Protein AF-A0A7X9BEX4-F1 (afdb_monomer_lite)

Foldseek 3Di:
DVVVVVVVVVVVVVLVVVPCAPCNVVCVCVCVQAVVVPPVSVVVVVVVVVVSVVVVVVVVVQCVVQVDPDPLSSLCVPPNDPRSVVVVVVVVVVVVVRVVVVVVVVVPD

Structure (mmCIF, N/CA/C/O backbone):
data_AF-A0A7X9BEX4-F1
#
_entry.id   AF-A0A7X9BEX4-F1
#
loop_
_atom_site.group_PDB
_atom_site.id
_atom_site.type_symbol
_atom_site.label_atom_id
_atom_site.label_alt_id
_atom_site.label_comp_id
_atom_site.label_asym_id
_atom_site.label_entity_id
_atom_site.label_seq_id
_atom_site.pdbx_PDB_ins_code
_atom_site.Cartn_x
_atom_site.Cartn_y
_atom_site.Cartn_z
_atom_site.occupancy
_atom_site.B_iso_or_equiv
_atom_site.auth_seq_id
_atom_site.auth_comp_id
_atom_site.auth_asym_id
_atom_site.auth_atom_id
_atom_site.pdbx_PDB_model_num
ATOM 1 N N . MET A 1 1 ? -18.838 23.998 -2.050 1.00 62.16 1 MET A N 1
ATOM 2 C CA . MET A 1 1 ? -18.203 23.201 -3.130 1.00 62.16 1 MET A CA 1
ATOM 3 C C . MET A 1 1 ? -16.679 23.108 -2.990 1.00 62.16 1 MET A C 1
ATOM 5 O O . MET A 1 1 ? -16.193 22.001 -2.808 1.00 62.16 1 MET A O 1
ATOM 9 N N . LYS A 1 2 ? -15.918 24.219 -2.948 1.00 75.38 2 LYS A N 1
ATOM 10 C CA . LYS A 1 2 ? -14.436 24.193 -2.811 1.00 75.38 2 LYS A CA 1
ATOM 11 C C . LYS A 1 2 ? -13.902 23.356 -1.627 1.00 75.38 2 LYS A C 1
ATOM 13 O O . LYS A 1 2 ? -12.938 22.617 -1.783 1.00 75.38 2 LYS A O 1
ATOM 18 N N . LYS A 1 3 ? -14.562 23.413 -0.461 1.00 83.38 3 LYS A N 1
ATOM 19 C CA . LYS A 1 3 ? -14.145 22.677 0.752 1.00 83.38 3 LYS A CA 1
ATOM 20 C C . LYS A 1 3 ? -14.260 21.150 0.612 1.00 83.38 3 LYS A C 1
ATOM 22 O O . LYS A 1 3 ? -13.416 20.435 1.136 1.00 83.38 3 LYS A O 1
ATOM 27 N N . GLN A 1 4 ? -15.267 20.653 -0.112 1.00 86.56 4 GLN A N 1
ATOM 28 C CA . GLN A 1 4 ? -15.417 19.214 -0.365 1.00 86.56 4 GLN A CA 1
ATOM 29 C C . GLN A 1 4 ? -14.410 18.706 -1.397 1.00 86.56 4 GLN A C 1
ATOM 31 O O . GLN A 1 4 ? -13.822 17.653 -1.183 1.00 86.56 4 GLN A O 1
ATOM 36 N N . ALA A 1 5 ? -14.137 19.482 -2.450 1.00 90.06 5 ALA A N 1
ATOM 37 C CA . ALA A 1 5 ? -13.087 19.145 -3.412 1.00 90.06 5 ALA A CA 1
ATOM 38 C C . ALA A 1 5 ? -11.708 19.021 -2.733 1.00 90.06 5 ALA A C 1
ATOM 40 O O . ALA A 1 5 ? -10.953 18.098 -3.021 1.00 90.06 5 ALA A O 1
ATOM 41 N N . TRP A 1 6 ? -11.414 19.895 -1.764 1.00 92.75 6 TRP A N 1
ATOM 42 C CA . TRP A 1 6 ? -10.183 19.824 -0.974 1.00 92.75 6 TRP A CA 1
ATOM 43 C C . TRP A 1 6 ? -10.091 18.563 -0.104 1.00 92.75 6 TRP A C 1
ATOM 45 O O . TRP A 1 6 ? -9.036 17.940 -0.020 1.00 92.75 6 TRP A O 1
ATOM 55 N N . LEU A 1 7 ? -11.195 18.169 0.539 1.00 92.56 7 LEU A N 1
ATOM 56 C CA . LEU A 1 7 ? -11.243 16.937 1.332 1.00 92.56 7 LEU A CA 1
ATOM 57 C C . LEU A 1 7 ? -11.062 15.699 0.453 1.00 92.56 7 LEU A C 1
ATOM 59 O O . LEU A 1 7 ? -10.313 14.800 0.821 1.00 92.56 7 LEU A O 1
ATOM 63 N N . PHE A 1 8 ? -11.695 15.679 -0.719 1.00 91.81 8 PHE A N 1
ATOM 64 C CA . PHE A 1 8 ? -11.534 14.596 -1.680 1.00 91.81 8 PHE A CA 1
ATOM 65 C C . PHE A 1 8 ? -10.077 14.463 -2.138 1.00 91.81 8 PHE A C 1
ATOM 67 O O . PHE A 1 8 ? -9.498 13.386 -2.027 1.00 91.81 8 PHE A O 1
ATOM 74 N N . ALA A 1 9 ? -9.451 15.570 -2.549 1.00 93.88 9 ALA A N 1
ATOM 75 C CA . ALA A 1 9 ? -8.046 15.580 -2.946 1.00 93.88 9 ALA A CA 1
ATOM 76 C C . ALA A 1 9 ? -7.126 15.067 -1.827 1.00 93.88 9 ALA A C 1
ATOM 78 O O . ALA A 1 9 ? -6.243 14.256 -2.084 1.00 93.88 9 ALA A O 1
ATOM 79 N N . LYS A 1 10 ? -7.373 15.464 -0.570 1.00 93.44 10 LYS A N 1
ATOM 80 C CA . LYS A 1 10 ? -6.614 14.963 0.585 1.00 93.44 10 LYS A CA 1
ATOM 81 C C . LYS A 1 10 ? -6.679 13.444 0.723 1.00 93.44 10 LYS A C 1
ATOM 83 O O . LYS A 1 10 ? -5.644 12.820 0.927 1.00 93.44 10 LYS A O 1
ATOM 88 N N . VAL A 1 11 ? -7.872 12.859 0.620 1.00 92.50 11 VAL A N 1
ATOM 89 C CA . VAL A 1 11 ? -8.050 11.404 0.748 1.00 92.50 11 VAL A CA 1
ATOM 90 C C . VAL A 1 11 ? -7.379 10.672 -0.412 1.00 92.50 11 VAL A C 1
ATOM 92 O O . VAL A 1 11 ? -6.676 9.693 -0.180 1.00 92.50 11 VAL A O 1
ATOM 95 N N . VAL A 1 12 ? -7.533 11.174 -1.641 1.00 92.94 12 VAL A N 1
ATOM 96 C CA . VAL A 1 12 ? -6.911 10.583 -2.835 1.00 92.94 12 VAL A CA 1
ATOM 97 C C . VAL A 1 12 ? -5.387 10.611 -2.731 1.00 92.94 12 VAL A C 1
ATOM 99 O O . VAL A 1 12 ? -4.753 9.569 -2.867 1.00 92.94 12 VAL A O 1
ATOM 102 N N . THR A 1 13 ? -4.790 11.764 -2.420 1.00 92.69 13 THR A N 1
ATOM 103 C CA .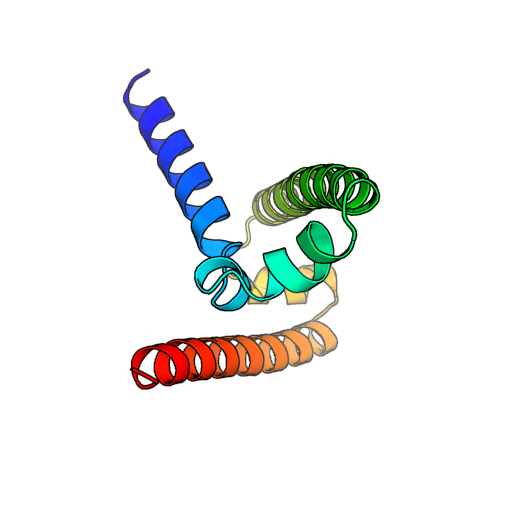 THR A 1 13 ? -3.331 11.879 -2.277 1.00 92.69 13 THR A CA 1
ATOM 104 C C . THR A 1 13 ? -2.807 11.036 -1.117 1.00 92.69 13 THR A C 1
ATOM 106 O O . THR A 1 13 ? -1.760 10.409 -1.251 1.00 92.69 13 THR A O 1
ATOM 109 N N . MET A 1 14 ? -3.536 10.964 0.003 1.00 92.38 14 MET A N 1
ATOM 110 C CA . MET A 1 14 ? -3.163 10.112 1.134 1.00 92.38 14 MET A CA 1
ATOM 111 C C . MET A 1 14 ? -3.193 8.628 0.759 1.00 92.38 14 MET A C 1
ATOM 113 O O . MET A 1 14 ? -2.268 7.902 1.109 1.00 92.38 14 MET A O 1
ATOM 117 N N . TYR A 1 15 ? -4.216 8.175 0.031 1.00 92.75 15 TYR A N 1
ATOM 118 C CA . TYR A 1 15 ? -4.305 6.791 -0.432 1.00 92.75 15 TYR A CA 1
ATOM 119 C C . TYR A 1 15 ? -3.172 6.448 -1.400 1.00 92.75 15 TYR A C 1
ATOM 121 O O . TYR A 1 15 ? -2.450 5.484 -1.167 1.00 92.75 15 TYR A O 1
ATOM 129 N N . ILE A 1 16 ? -2.960 7.281 -2.424 1.00 90.88 16 ILE A N 1
ATOM 130 C CA . ILE A 1 16 ? -1.876 7.098 -3.397 1.00 90.88 16 ILE A CA 1
ATOM 131 C C . ILE A 1 16 ? -0.520 7.048 -2.678 1.00 90.88 16 ILE A C 1
ATOM 133 O O . ILE A 1 16 ? 0.243 6.109 -2.879 1.00 90.88 16 ILE A O 1
ATOM 137 N N . GLY A 1 17 ? -0.247 8.000 -1.781 1.00 88.88 17 GLY A N 1
ATOM 138 C CA . GLY A 1 17 ? 1.002 8.039 -1.017 1.00 88.88 17 GLY A CA 1
ATOM 139 C C . GLY A 1 17 ? 1.174 6.886 -0.024 1.00 88.88 17 GLY A C 1
ATOM 140 O O . GLY A 1 17 ? 2.302 6.518 0.273 1.00 88.88 17 GLY A O 1
ATOM 141 N N . SER A 1 18 ? 0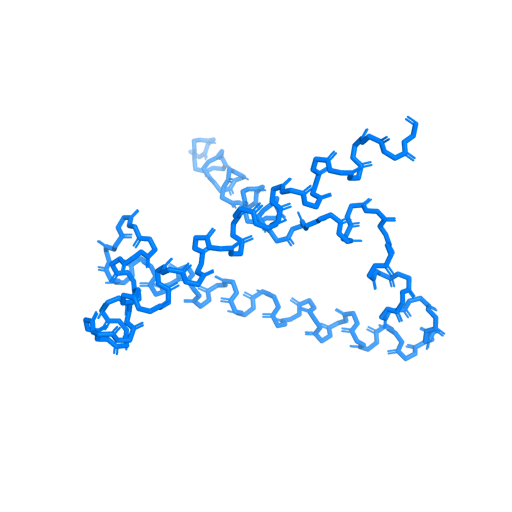.084 6.295 0.472 1.00 88.00 18 SER A N 1
ATOM 142 C CA . SER A 1 18 ? 0.156 5.133 1.371 1.00 88.00 18 SER A CA 1
ATOM 143 C C . SER A 1 18 ? 0.410 3.825 0.621 1.00 88.00 18 SER A C 1
ATOM 145 O O . SER A 1 18 ? 0.979 2.900 1.192 1.00 88.00 18 SER A O 1
ATOM 147 N N . VAL A 1 19 ? -0.035 3.727 -0.636 1.00 88.00 19 VAL A N 1
ATOM 148 C CA . VAL A 1 19 ? 0.175 2.541 -1.482 1.00 88.00 19 VAL A CA 1
ATOM 149 C C . VAL A 1 19 ? 1.568 2.551 -2.118 1.00 88.00 19 VAL A C 1
ATOM 151 O O . VAL A 1 19 ? 2.182 1.497 -2.263 1.00 88.00 19 VAL A O 1
ATOM 154 N N . ILE A 1 20 ? 2.088 3.726 -2.484 1.00 85.81 20 ILE A N 1
ATOM 155 C CA . ILE A 1 20 ? 3.416 3.866 -3.093 1.00 85.81 20 ILE A CA 1
ATOM 156 C C . ILE A 1 20 ? 4.504 3.660 -2.025 1.00 85.81 20 ILE A C 1
ATOM 158 O O . ILE A 1 20 ? 4.776 4.541 -1.213 1.00 85.81 20 ILE A O 1
ATOM 162 N N . GLY A 1 21 ? 5.141 2.486 -2.043 1.00 80.50 21 GLY A N 1
ATOM 163 C CA . GLY A 1 21 ? 6.301 2.156 -1.208 1.00 80.50 21 GLY A CA 1
ATOM 164 C C . GLY A 1 21 ? 7.654 2.451 -1.873 1.00 80.50 21 GLY A C 1
ATOM 165 O O . GLY A 1 21 ? 7.728 2.972 -2.987 1.00 80.50 21 GLY A O 1
ATOM 166 N N . ALA A 1 22 ? 8.749 2.057 -1.212 1.00 79.25 22 ALA A N 1
ATOM 167 C CA . ALA A 1 22 ? 10.116 2.216 -1.731 1.00 79.25 22 ALA A CA 1
ATOM 168 C C . ALA A 1 22 ? 10.350 1.482 -3.068 1.00 79.25 22 ALA A C 1
ATOM 170 O O . ALA A 1 22 ? 11.101 1.960 -3.918 1.00 79.25 22 ALA A O 1
ATOM 171 N N . GLY A 1 23 ? 9.691 0.339 -3.278 1.00 80.38 23 GLY A N 1
ATOM 172 C CA . GLY A 1 23 ? 9.784 -0.432 -4.519 1.00 80.38 23 GLY A CA 1
ATOM 173 C C . GLY A 1 23 ? 9.129 0.262 -5.719 1.00 80.38 23 GLY A C 1
ATOM 174 O O . GLY A 1 23 ? 9.727 0.317 -6.794 1.00 80.38 23 GLY A O 1
ATOM 175 N N . PHE A 1 24 ? 7.965 0.891 -5.518 1.00 83.44 24 PHE A N 1
ATOM 176 C CA . PHE A 1 24 ? 7.332 1.759 -6.520 1.00 83.44 24 PHE A CA 1
ATOM 177 C C . PHE A 1 24 ? 8.148 3.032 -6.766 1.00 83.44 24 PHE A C 1
ATOM 179 O O . PHE A 1 24 ? 8.332 3.420 -7.916 1.00 83.44 24 PHE A O 1
ATOM 186 N N . ALA A 1 25 ? 8.670 3.662 -5.707 1.00 82.88 25 ALA A N 1
ATOM 187 C CA . ALA A 1 25 ? 9.461 4.889 -5.816 1.00 82.88 25 ALA A CA 1
ATOM 188 C C . ALA A 1 25 ? 10.808 4.676 -6.534 1.00 82.88 25 ALA A C 1
ATOM 190 O O . ALA A 1 25 ? 11.218 5.520 -7.325 1.00 82.88 25 ALA A O 1
ATOM 191 N N . SER A 1 26 ? 11.477 3.544 -6.293 1.00 83.44 26 SER A N 1
ATOM 192 C CA . SER A 1 26 ? 12.713 3.155 -6.996 1.00 83.44 26 SER A CA 1
ATOM 193 C C . SER A 1 26 ? 12.467 2.576 -8.394 1.00 83.44 26 SER A C 1
ATOM 195 O O . SER A 1 26 ? 13.411 2.406 -9.163 1.00 83.44 26 SER A O 1
ATOM 197 N N . GLY A 1 27 ? 11.216 2.237 -8.723 1.00 86.44 27 GLY A N 1
ATOM 198 C CA . GLY A 1 27 ? 10.823 1.624 -9.992 1.00 86.44 27 GLY A CA 1
ATOM 199 C C . GLY A 1 27 ? 11.181 0.140 -10.133 1.00 86.44 27 GLY A C 1
ATOM 200 O O . GLY A 1 27 ? 10.818 -0.466 -11.139 1.00 86.44 27 GLY A O 1
ATOM 201 N N . GLN A 1 28 ? 11.842 -0.471 -9.144 1.00 89.06 28 GLN A N 1
ATOM 202 C CA . GLN A 1 28 ? 12.304 -1.864 -9.218 1.00 89.06 28 GLN A CA 1
ATOM 203 C C . GLN A 1 28 ? 11.145 -2.857 -9.354 1.00 89.06 28 GLN A C 1
ATOM 205 O O . GLN A 1 28 ? 11.164 -3.725 -10.225 1.00 89.06 28 GLN A O 1
ATOM 210 N N . GLU A 1 29 ? 10.089 -2.682 -8.557 1.00 88.31 29 GLU A N 1
ATOM 211 C CA . GLU A 1 29 ? 8.898 -3.538 -8.629 1.00 88.31 29 GLU A CA 1
ATOM 212 C C . GLU A 1 29 ? 8.185 -3.380 -9.977 1.00 88.31 29 GLU A C 1
ATOM 214 O O . GLU A 1 29 ? 7.764 -4.361 -10.588 1.00 88.31 29 GLU A O 1
ATOM 219 N N . ILE A 1 30 ? 8.106 -2.149 -10.492 1.00 90.44 30 ILE A N 1
ATOM 220 C CA . ILE A 1 30 ? 7.448 -1.877 -11.773 1.00 90.44 30 ILE A CA 1
ATOM 221 C C . ILE A 1 30 ? 8.207 -2.554 -12.918 1.00 90.44 30 ILE A C 1
ATOM 223 O O . ILE A 1 30 ? 7.600 -3.196 -13.782 1.00 90.44 30 ILE A O 1
ATOM 227 N N . MET A 1 31 ? 9.538 -2.443 -12.905 1.00 92.44 31 MET A N 1
ATOM 228 C CA . MET A 1 31 ? 10.397 -3.079 -13.896 1.00 92.44 31 MET A CA 1
ATOM 229 C C . MET A 1 31 ? 10.222 -4.595 -13.883 1.00 92.44 31 MET A C 1
ATOM 231 O O . MET A 1 31 ? 9.978 -5.195 -14.931 1.00 92.44 31 MET A O 1
ATOM 235 N N . GLN A 1 32 ? 10.290 -5.206 -12.701 1.00 91.12 32 GLN A N 1
ATOM 236 C CA . GLN A 1 32 ? 10.310 -6.656 -12.566 1.00 91.12 32 GLN A CA 1
ATOM 237 C C . GLN A 1 32 ? 8.949 -7.311 -12.817 1.00 91.12 32 GLN A C 1
ATOM 239 O O . GLN A 1 32 ? 8.887 -8.371 -13.439 1.00 91.12 32 GLN A O 1
ATOM 244 N N . PHE A 1 33 ? 7.854 -6.683 -12.384 1.00 88.69 33 PHE A N 1
ATOM 245 C CA . PHE A 1 33 ? 6.519 -7.265 -12.526 1.00 88.69 33 PHE A CA 1
ATOM 246 C C . PHE A 1 33 ? 5.835 -6.911 -13.846 1.00 88.69 33 PHE A C 1
ATOM 248 O O . PHE A 1 33 ? 5.108 -7.747 -14.377 1.00 88.69 33 PHE A O 1
ATOM 255 N N . PHE A 1 34 ? 6.085 -5.728 -14.419 1.00 92.50 34 PHE A N 1
ATOM 256 C CA . PHE A 1 34 ? 5.369 -5.283 -15.621 1.00 92.50 34 PHE A CA 1
ATOM 257 C C . PHE A 1 34 ? 6.284 -5.139 -16.836 1.00 92.50 34 PHE A C 1
ATOM 259 O O . PHE A 1 34 ? 6.016 -5.750 -17.867 1.00 92.50 34 PHE A O 1
ATOM 266 N N . VAL A 1 35 ? 7.369 -4.368 -16.734 1.00 93.19 35 VAL A N 1
ATOM 267 C CA . VAL A 1 35 ? 8.156 -3.976 -17.921 1.00 93.19 35 VAL A CA 1
ATOM 268 C C . VAL A 1 35 ? 8.892 -5.161 -18.548 1.00 93.19 35 VAL A C 1
ATOM 270 O O . VAL A 1 35 ? 8.855 -5.319 -19.767 1.00 93.19 35 VAL A O 1
ATOM 273 N N . LEU A 1 36 ? 9.500 -6.036 -17.739 1.00 94.31 36 LEU A N 1
ATOM 274 C CA . LEU A 1 36 ? 10.213 -7.221 -18.241 1.00 94.31 36 LEU A CA 1
ATOM 275 C C . LEU A 1 36 ? 9.302 -8.226 -18.968 1.00 94.31 36 LEU A C 1
ATOM 277 O O . LEU A 1 36 ? 9.788 -9.004 -19.784 1.00 94.31 36 LEU A O 1
ATOM 281 N N . HIS A 1 37 ? 7.991 -8.190 -18.718 1.00 92.31 37 HIS A N 1
ATOM 282 C CA . HIS A 1 37 ? 7.009 -9.085 -19.339 1.00 92.31 37 HIS A CA 1
ATOM 283 C C . HIS A 1 37 ? 6.396 -8.517 -20.634 1.00 92.31 37 HIS A C 1
ATOM 285 O O . HIS A 1 37 ? 5.492 -9.123 -21.212 1.00 92.31 37 HIS A O 1
ATOM 291 N N . GLY A 1 38 ? 6.858 -7.354 -21.109 1.00 91.19 38 GLY A N 1
ATOM 292 C CA . GLY A 1 38 ? 6.411 -6.758 -22.369 1.00 91.19 38 GLY A CA 1
ATOM 293 C C . GLY A 1 38 ? 4.894 -6.530 -22.423 1.00 91.19 38 GLY A C 1
ATOM 294 O O . GLY A 1 38 ? 4.309 -5.928 -21.523 1.00 91.19 38 GLY A O 1
ATOM 295 N N . LEU A 1 39 ? 4.239 -7.012 -23.485 1.00 91.94 39 LEU A N 1
ATOM 296 C CA . LEU A 1 39 ? 2.795 -6.819 -23.692 1.00 91.94 39 LEU A CA 1
ATOM 297 C C . LEU A 1 39 ? 1.926 -7.536 -22.648 1.00 91.94 39 LEU A C 1
ATOM 299 O O . LEU A 1 39 ? 0.856 -7.034 -22.301 1.00 91.94 39 LEU A O 1
ATOM 303 N N . ASP A 1 40 ? 2.375 -8.670 -22.106 1.00 92.00 40 ASP A N 1
ATOM 304 C CA . ASP A 1 40 ? 1.636 -9.364 -21.047 1.00 92.00 40 ASP A CA 1
ATOM 305 C C . ASP A 1 40 ? 1.691 -8.603 -19.714 1.00 92.00 40 ASP A C 1
ATOM 307 O O . ASP A 1 40 ? 0.746 -8.666 -18.923 1.00 92.00 40 ASP A O 1
ATOM 311 N N . GLY A 1 41 ? 2.716 -7.766 -19.521 1.00 92.19 41 GLY A N 1
ATOM 312 C CA . GLY A 1 41 ? 2.795 -6.820 -18.409 1.00 92.19 41 GLY A CA 1
ATOM 313 C C . GLY A 1 41 ? 1.623 -5.835 -18.367 1.00 92.19 41 GLY A C 1
ATOM 314 O O . GLY A 1 41 ? 1.163 -5.474 -17.285 1.00 92.19 41 GLY A O 1
ATOM 315 N N . ILE A 1 42 ? 1.059 -5.457 -19.521 1.00 93.69 42 ILE A N 1
ATOM 316 C CA . ILE A 1 42 ? -0.095 -4.542 -19.598 1.00 93.69 42 ILE A CA 1
ATOM 317 C C . ILE A 1 42 ? -1.351 -5.187 -18.996 1.00 93.69 42 ILE A C 1
ATOM 319 O O . ILE A 1 42 ? -2.118 -4.525 -18.294 1.00 93.69 42 ILE A O 1
ATOM 323 N N . LYS A 1 43 ? -1.553 -6.493 -19.215 1.00 94.69 43 LYS A N 1
ATOM 324 C CA . LYS A 1 43 ? -2.669 -7.236 -18.605 1.00 94.69 43 LYS A CA 1
ATOM 325 C C . LYS A 1 43 ? -2.522 -7.266 -17.084 1.00 94.69 43 LYS A C 1
ATOM 327 O O . LYS A 1 43 ? -3.494 -7.025 -16.371 1.00 94.69 43 LYS A O 1
ATOM 332 N N . GLY A 1 44 ? -1.299 -7.497 -16.599 1.00 93.19 44 GLY A N 1
ATOM 333 C CA . GLY A 1 44 ? -0.969 -7.432 -15.175 1.00 93.19 44 GLY A CA 1
ATOM 334 C C . GLY A 1 44 ? -1.223 -6.046 -14.580 1.00 93.19 44 GLY A C 1
ATOM 335 O O . GLY A 1 44 ? -1.819 -5.941 -13.511 1.00 93.19 44 GLY A O 1
ATOM 336 N N . LEU A 1 45 ? -0.842 -4.981 -15.290 1.00 93.50 45 LEU A N 1
ATOM 337 C CA . LEU A 1 45 ? -1.063 -3.598 -14.863 1.00 93.50 45 LEU A CA 1
ATOM 338 C C . LEU A 1 45 ? -2.557 -3.281 -14.717 1.00 93.50 45 LEU A C 1
ATOM 340 O O . LEU A 1 45 ? -2.967 -2.718 -13.700 1.00 93.50 45 LEU A O 1
ATOM 344 N N . LEU A 1 46 ? -3.379 -3.664 -15.700 1.00 95.38 46 LEU A N 1
ATOM 345 C CA . LEU A 1 46 ? -4.832 -3.482 -15.635 1.00 95.38 46 LEU A CA 1
ATOM 346 C C . LEU A 1 46 ? -5.441 -4.261 -14.467 1.00 95.38 46 LEU A C 1
ATOM 348 O O . LEU A 1 46 ? -6.219 -3.698 -13.697 1.00 95.38 46 LEU A O 1
ATOM 352 N N . LEU A 1 47 ? -5.048 -5.526 -14.295 1.00 95.38 47 LEU A N 1
ATOM 353 C CA . LEU A 1 47 ? -5.518 -6.364 -13.194 1.00 95.38 47 LEU A CA 1
ATOM 354 C C . LEU A 1 47 ? 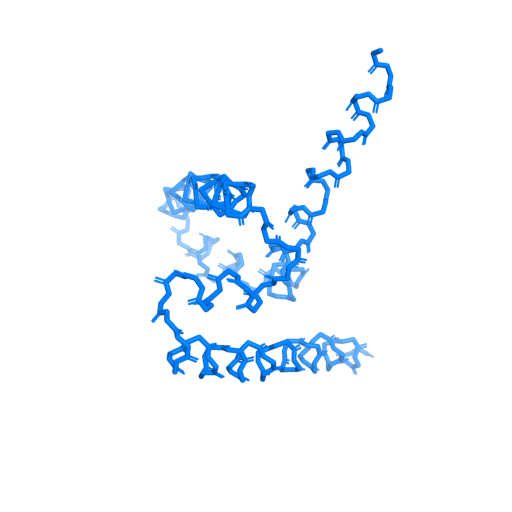-5.170 -5.752 -11.831 1.00 95.38 47 LEU A C 1
ATOM 356 O O . LEU A 1 47 ? -6.048 -5.612 -10.981 1.00 95.38 47 LEU A O 1
ATOM 360 N N . MET A 1 48 ? -3.916 -5.342 -11.632 1.00 93.88 48 MET A N 1
ATOM 361 C CA . MET A 1 48 ? -3.476 -4.726 -10.378 1.00 93.88 48 MET A CA 1
ATOM 362 C C . MET A 1 48 ? -4.169 -3.392 -10.120 1.00 93.88 48 MET A C 1
ATOM 364 O O . MET A 1 48 ? -4.569 -3.130 -8.990 1.00 93.88 48 MET A O 1
ATOM 368 N N . SER A 1 49 ? -4.394 -2.580 -11.154 1.00 93.19 49 SER A N 1
ATOM 369 C CA . SER A 1 49 ? -5.130 -1.316 -11.024 1.00 93.19 49 SER A CA 1
ATOM 370 C C . SER A 1 49 ? -6.555 -1.538 -10.509 1.00 93.19 49 SER A C 1
ATOM 372 O O . SER A 1 49 ? -7.000 -0.849 -9.590 1.00 93.19 49 SER A O 1
ATOM 374 N N . VAL A 1 50 ? -7.260 -2.536 -11.055 1.00 96.81 50 VAL A N 1
ATOM 375 C CA . VAL A 1 50 ? -8.611 -2.905 -10.602 1.00 96.81 50 VAL A CA 1
ATOM 376 C C . VAL A 1 50 ? -8.579 -3.443 -9.172 1.00 96.81 50 VAL A C 1
ATOM 378 O O . VAL A 1 50 ? -9.400 -3.037 -8.350 1.00 96.81 50 VAL A O 1
ATOM 381 N N . LEU A 1 51 ? -7.622 -4.318 -8.852 1.00 96.06 51 LEU A N 1
ATOM 382 C CA . LEU A 1 51 ? -7.487 -4.892 -7.513 1.00 96.06 51 LEU A CA 1
ATOM 383 C C . LEU A 1 51 ? -7.180 -3.829 -6.455 1.00 96.06 51 LEU A C 1
ATOM 385 O O . LEU A 1 51 ? -7.806 -3.849 -5.397 1.00 96.06 51 LEU A O 1
ATOM 389 N N . PHE A 1 52 ? -6.286 -2.877 -6.736 1.00 93.69 52 PHE A N 1
ATOM 390 C CA . PHE A 1 52 ? -6.007 -1.769 -5.823 1.00 93.69 52 PHE A CA 1
ATOM 391 C C . PHE A 1 52 ? -7.250 -0.915 -5.589 1.00 93.69 52 PHE A C 1
ATOM 393 O O . PHE A 1 52 ? -7.608 -0.677 -4.436 1.00 93.69 52 PHE A O 1
ATOM 400 N N . ALA A 1 53 ? -7.956 -0.521 -6.653 1.00 94.06 53 ALA A N 1
ATOM 401 C CA . ALA A 1 53 ? -9.178 0.270 -6.531 1.00 94.06 53 ALA A CA 1
ATOM 402 C C . ALA A 1 53 ? -10.255 -0.455 -5.704 1.00 94.06 53 ALA A C 1
ATOM 404 O O . ALA A 1 53 ? -10.839 0.134 -4.792 1.00 94.06 53 ALA A O 1
ATOM 405 N N . TYR A 1 54 ? -10.482 -1.742 -5.982 1.00 96.56 54 TYR A N 1
ATOM 406 C CA . TYR A 1 54 ? -11.466 -2.553 -5.272 1.00 96.56 54 TYR A CA 1
ATOM 407 C C . TYR A 1 54 ? -11.089 -2.760 -3.801 1.00 96.56 54 TYR A C 1
ATOM 409 O O . TYR A 1 54 ? -11.880 -2.448 -2.911 1.00 96.56 54 TYR A O 1
ATOM 417 N N . LEU A 1 55 ? -9.874 -3.244 -3.526 1.00 95.44 55 LEU A N 1
ATOM 418 C CA . LEU A 1 55 ? -9.433 -3.556 -2.168 1.00 95.44 55 LEU A CA 1
ATOM 419 C C . LEU A 1 55 ? -9.293 -2.288 -1.320 1.00 95.44 55 LEU A C 1
ATOM 421 O O . LEU A 1 55 ? -9.729 -2.267 -0.172 1.00 95.44 55 LEU A O 1
ATOM 425 N N . GLY A 1 56 ? -8.741 -1.214 -1.890 1.00 93.12 56 GLY A N 1
ATOM 426 C CA . GLY A 1 56 ? -8.632 0.082 -1.224 1.00 93.12 56 GLY A CA 1
ATOM 427 C C . GLY A 1 56 ? -10.000 0.647 -0.851 1.00 93.12 56 GLY A C 1
ATOM 428 O O . GLY A 1 56 ? -10.218 1.027 0.301 1.00 93.12 56 GLY A O 1
ATOM 429 N N . GLY A 1 57 ? -10.948 0.627 -1.793 1.00 93.56 57 GLY A N 1
ATOM 430 C CA . GLY A 1 57 ? -12.329 1.035 -1.539 1.00 93.56 57 GLY A CA 1
ATOM 431 C C . GLY A 1 57 ? -13.006 0.176 -0.470 1.00 93.56 57 GLY A C 1
ATOM 432 O O . GLY A 1 57 ? -13.639 0.710 0.442 1.00 93.56 57 GLY A O 1
ATOM 433 N N . TYR A 1 58 ? -12.818 -1.143 -0.526 1.00 93.62 58 TYR A N 1
ATOM 434 C CA . TYR A 1 58 ? -13.381 -2.078 0.447 1.00 93.62 58 TYR A CA 1
ATOM 435 C C . TYR A 1 58 ? -12.841 -1.843 1.865 1.00 93.62 58 TYR A C 1
ATOM 437 O O . TYR A 1 58 ? -13.610 -1.800 2.825 1.00 93.62 58 TYR A O 1
ATOM 445 N N . VAL A 1 59 ? -11.534 -1.604 2.010 1.00 91.50 59 VAL A N 1
ATOM 446 C CA . VAL A 1 59 ? -10.918 -1.271 3.304 1.00 91.50 59 VAL A CA 1
ATOM 447 C C . VAL A 1 59 ? -11.449 0.059 3.843 1.00 91.50 59 VAL A C 1
ATOM 449 O O . VAL A 1 59 ? -11.822 0.136 5.013 1.00 91.50 59 VAL A O 1
ATOM 452 N N . MET A 1 60 ? -11.552 1.101 3.011 1.00 91.38 60 MET A N 1
ATOM 453 C CA . MET A 1 60 ? -12.122 2.389 3.434 1.00 91.38 60 MET A CA 1
ATOM 454 C C . MET A 1 60 ? -13.582 2.259 3.883 1.00 91.38 60 MET A C 1
ATOM 456 O O . MET A 1 60 ? -13.980 2.854 4.892 1.00 91.38 60 MET A O 1
ATOM 460 N N . TYR A 1 61 ? -14.370 1.456 3.166 1.00 91.88 61 TYR A N 1
ATOM 461 C CA . TYR A 1 61 ? -15.746 1.140 3.535 1.00 91.8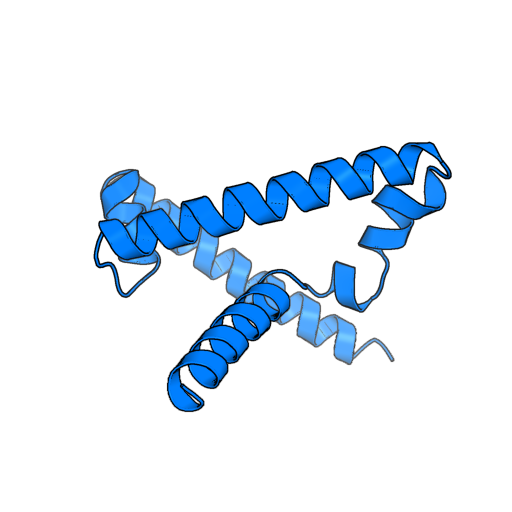8 61 TYR A CA 1
ATOM 462 C C . TYR A 1 61 ? -15.815 0.433 4.895 1.00 91.88 61 TYR A C 1
ATOM 464 O O . TYR A 1 61 ? -16.560 0.872 5.773 1.00 91.88 61 TYR A O 1
ATOM 472 N N . LEU A 1 62 ? -14.986 -0.593 5.120 1.00 90.75 62 LEU A N 1
ATOM 473 C CA . LEU A 1 62 ? -14.916 -1.310 6.396 1.00 90.75 62 LEU A CA 1
ATOM 474 C C . LEU A 1 62 ? -14.531 -0.392 7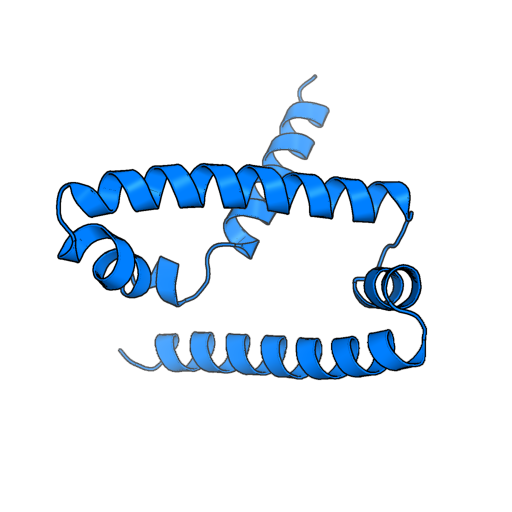.561 1.00 90.75 62 LEU A C 1
ATOM 476 O O . LEU A 1 62 ? -15.201 -0.398 8.594 1.00 90.75 62 LEU A O 1
ATOM 480 N N . CYS A 1 63 ? -13.495 0.434 7.397 1.00 89.06 63 CYS A N 1
ATOM 481 C CA . CYS A 1 63 ? -13.061 1.385 8.424 1.00 89.06 63 CYS A CA 1
ATOM 482 C C . CYS A 1 63 ? -14.182 2.367 8.799 1.00 89.06 63 CYS A C 1
ATOM 484 O O . CYS A 1 63 ? -14.403 2.639 9.982 1.00 89.06 63 CYS A O 1
ATOM 486 N N . THR A 1 64 ? -14.929 2.845 7.799 1.00 89.19 64 THR A N 1
ATOM 487 C CA . THR A 1 64 ? -16.063 3.759 7.993 1.00 89.19 64 THR A CA 1
ATOM 488 C C . THR A 1 64 ? -17.233 3.060 8.687 1.00 89.19 64 THR A C 1
ATOM 490 O O . THR A 1 64 ? -17.791 3.598 9.644 1.00 89.19 64 THR A O 1
ATOM 493 N N . SER A 1 65 ? -17.575 1.841 8.261 1.00 88.12 65 SER A N 1
ATOM 494 C CA . SER A 1 65 ? -18.674 1.055 8.831 1.00 88.12 65 SER A CA 1
ATOM 495 C C . SER A 1 65 ? -18.413 0.658 10.284 1.00 88.12 65 SER A C 1
ATOM 497 O O . SER A 1 65 ? -19.320 0.694 11.111 1.00 88.12 65 SER A O 1
ATOM 499 N N . LEU A 1 66 ? -17.171 0.305 10.623 1.00 88.31 66 LEU A N 1
ATOM 500 C CA . LEU A 1 66 ? -16.789 -0.098 11.979 1.00 88.31 66 LEU A CA 1
ATOM 501 C C . LEU A 1 66 ? -16.591 1.092 12.932 1.00 88.31 66 LEU A C 1
ATOM 503 O O . LEU A 1 66 ? -16.389 0.865 14.131 1.00 88.31 66 LEU A O 1
ATOM 507 N N . ARG A 1 67 ? -16.634 2.337 12.420 1.00 84.62 67 ARG A N 1
ATOM 508 C CA . ARG A 1 67 ? -16.307 3.581 13.146 1.00 84.62 67 ARG A CA 1
ATOM 509 C C . ARG A 1 67 ? -15.026 3.444 13.977 1.00 84.62 67 ARG A C 1
ATOM 511 O O . ARG A 1 67 ? -14.977 3.836 15.141 1.00 84.62 67 ARG A O 1
ATOM 518 N N . SER A 1 68 ? -14.005 2.821 13.399 1.00 80.62 68 SER A N 1
ATOM 519 C CA . SER A 1 68 ? -12.731 2.589 14.076 1.00 80.62 68 SER A CA 1
ATOM 520 C C . SER A 1 68 ? -11.746 3.694 13.708 1.00 80.62 68 SER A C 1
ATOM 522 O O . SER A 1 68 ? -11.502 3.937 12.530 1.00 80.62 68 SER A O 1
ATOM 524 N N . ALA A 1 69 ? -11.171 4.353 14.714 1.00 77.56 69 ALA A N 1
ATOM 525 C CA . ALA A 1 69 ? -10.153 5.388 14.517 1.00 77.56 69 ALA A CA 1
ATOM 526 C C . ALA A 1 69 ? -8.724 4.817 14.433 1.00 77.56 69 ALA A C 1
ATOM 528 O O . ALA A 1 69 ? -7.798 5.527 14.053 1.00 77.56 69 ALA A O 1
ATOM 529 N N . SER A 1 70 ? -8.542 3.540 14.786 1.00 83.50 70 SER A N 1
ATOM 530 C CA . SER A 1 70 ? -7.247 2.861 14.813 1.00 83.50 70 SER A CA 1
ATOM 531 C C . SER A 1 70 ? -7.292 1.542 14.045 1.00 83.50 70 SER A C 1
ATOM 533 O O . SER A 1 70 ? -8.278 0.804 14.122 1.00 83.50 70 SER A O 1
ATOM 535 N N . TYR A 1 71 ? -6.200 1.210 13.347 1.00 83.25 71 TYR A N 1
ATOM 536 C CA . TYR A 1 71 ? -6.047 -0.068 12.639 1.00 83.25 71 TYR A CA 1
ATOM 537 C C . TYR A 1 71 ? -6.171 -1.268 13.592 1.00 83.25 71 TYR A C 1
ATOM 539 O O . TYR A 1 71 ? -6.704 -2.313 13.224 1.00 83.25 71 TYR A O 1
ATOM 547 N N . LYS A 1 72 ? -5.754 -1.099 14.851 1.00 85.50 72 LYS A N 1
ATOM 548 C CA . LYS A 1 72 ? -5.867 -2.126 15.888 1.00 85.50 72 LYS A CA 1
ATOM 549 C C . LYS A 1 72 ? -7.320 -2.479 16.192 1.00 85.50 72 LYS A C 1
ATOM 551 O O . LYS A 1 72 ? -7.657 -3.657 16.295 1.00 85.50 72 LYS A O 1
ATOM 556 N N . ASP A 1 73 ? -8.189 -1.474 16.283 1.00 85.31 73 ASP A N 1
ATOM 557 C CA . ASP A 1 73 ? -9.620 -1.691 16.511 1.00 85.31 73 ASP A CA 1
ATOM 558 C C . ASP A 1 73 ? -10.276 -2.390 15.323 1.00 85.31 73 ASP A C 1
ATOM 560 O O . ASP A 1 73 ? -11.185 -3.197 15.508 1.00 85.31 73 ASP A O 1
ATOM 564 N N . VAL A 1 74 ? -9.810 -2.111 14.101 1.00 87.38 74 VAL A N 1
ATOM 565 C CA . VAL A 1 74 ? -10.261 -2.826 12.899 1.00 87.38 74 VAL A CA 1
ATOM 566 C C . VAL A 1 74 ? -9.890 -4.306 12.998 1.00 87.38 74 VAL A C 1
ATOM 568 O O . VAL A 1 74 ? -10.769 -5.153 12.860 1.00 87.38 74 VAL A O 1
ATOM 571 N N . PHE A 1 75 ? -8.636 -4.637 13.321 1.00 88.69 75 PHE A N 1
ATOM 572 C CA . PHE A 1 75 ? -8.208 -6.035 13.447 1.00 88.69 75 PHE A CA 1
ATOM 573 C C . PHE A 1 75 ? -8.918 -6.788 14.574 1.00 88.69 75 PHE A C 1
ATOM 575 O O . PHE A 1 75 ? -9.347 -7.924 14.376 1.00 88.69 75 PHE A O 1
ATOM 582 N N . ILE A 1 76 ? -9.086 -6.161 15.743 1.00 87.62 76 ILE A N 1
ATOM 583 C CA . ILE A 1 76 ? -9.776 -6.785 16.879 1.00 87.62 76 ILE A CA 1
ATOM 584 C C . ILE A 1 76 ? -11.249 -7.051 16.549 1.00 87.62 76 ILE A C 1
ATOM 586 O O . ILE A 1 76 ? -11.757 -8.114 16.901 1.00 87.62 76 ILE A O 1
ATOM 590 N N . LYS A 1 77 ? -11.934 -6.125 15.865 1.00 86.62 77 LYS A N 1
ATOM 591 C CA . LYS A 1 77 ? -13.343 -6.302 15.475 1.00 86.62 77 LYS A CA 1
ATOM 592 C C . LYS A 1 77 ? -13.526 -7.319 14.347 1.00 86.62 77 LYS A C 1
ATOM 594 O O . LYS A 1 77 ? -14.544 -7.998 14.329 1.00 86.62 77 LYS A O 1
ATOM 599 N N . LEU A 1 78 ? -12.569 -7.421 13.424 1.00 87.50 78 LEU A N 1
ATOM 600 C CA . LEU A 1 78 ? -12.682 -8.292 12.252 1.00 87.50 78 LEU A CA 1
ATOM 601 C C . LEU A 1 78 ? -12.299 -9.750 12.554 1.00 87.50 78 LEU A C 1
ATOM 603 O O . LEU A 1 78 ? -12.946 -10.664 12.058 1.00 87.50 78 LEU A O 1
ATOM 607 N N . ILE A 1 79 ? -11.249 -9.968 13.353 1.00 87.06 79 ILE A N 1
ATOM 608 C CA . ILE A 1 79 ? -10.614 -11.291 13.539 1.00 87.06 79 ILE A CA 1
ATOM 609 C C . ILE A 1 79 ? -10.630 -11.736 15.017 1.00 87.06 79 ILE A C 1
ATOM 611 O O . ILE A 1 79 ? -10.235 -12.849 15.356 1.00 87.06 79 ILE A O 1
ATOM 615 N N . GLY A 1 80 ? -11.095 -10.878 15.928 1.00 87.75 80 GLY A N 1
ATOM 616 C CA . GLY A 1 80 ? -11.149 -11.149 17.364 1.00 87.75 80 GLY A CA 1
ATOM 617 C C . GLY A 1 80 ? -9.897 -10.708 18.129 1.00 87.75 80 GLY A C 1
ATOM 618 O O . GLY A 1 80 ? -8.873 -10.318 17.569 1.00 87.75 80 GLY A O 1
ATOM 619 N N . ARG A 1 81 ? -9.971 -10.760 19.464 1.00 86.69 81 ARG A N 1
ATOM 620 C CA . ARG A 1 81 ? -8.981 -10.139 20.367 1.00 86.69 81 ARG A CA 1
ATOM 621 C C . ARG A 1 81 ? -7.594 -10.790 20.328 1.00 86.69 81 ARG A C 1
ATOM 623 O O . ARG A 1 81 ? -6.598 -10.076 20.395 1.00 86.69 81 ARG A O 1
ATOM 630 N N . GLN A 1 82 ? -7.515 -12.118 20.221 1.00 86.62 82 GLN A N 1
ATOM 631 C CA . GLN A 1 82 ? -6.234 -12.837 20.195 1.00 86.62 82 GLN A CA 1
ATOM 632 C C . GLN A 1 82 ? -5.529 -12.696 18.841 1.00 86.62 82 GLN A C 1
ATOM 634 O O . GLN A 1 82 ? -4.386 -12.242 18.795 1.00 86.62 82 GLN A O 1
ATOM 639 N N . ALA A 1 83 ? -6.224 -13.005 17.741 1.00 88.25 83 ALA A N 1
ATOM 640 C CA . ALA A 1 83 ? -5.679 -12.861 16.392 1.00 88.25 83 ALA A CA 1
ATOM 641 C C . ALA A 1 83 ? -5.380 -11.392 16.049 1.00 88.25 83 ALA A C 1
ATOM 643 O O .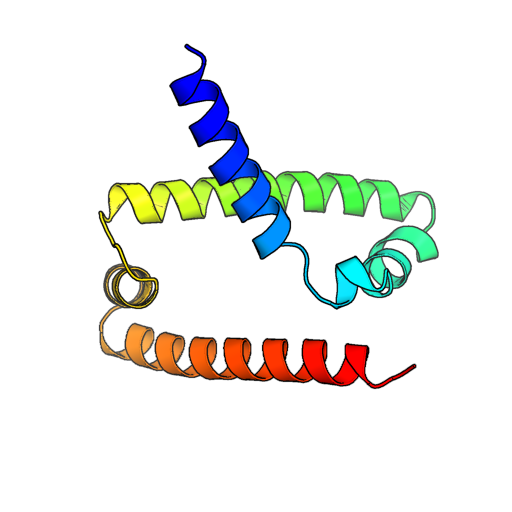 ALA A 1 83 ? -4.319 -11.090 15.506 1.00 88.25 83 ALA A O 1
ATOM 644 N N . GLY A 1 84 ? -6.246 -10.458 16.458 1.00 88.06 84 GLY A N 1
ATOM 645 C CA . GLY A 1 84 ? -6.017 -9.026 16.283 1.00 88.06 84 GLY A CA 1
ATOM 646 C C . GLY A 1 84 ? -4.762 -8.523 17.002 1.00 88.06 84 GLY A C 1
ATOM 647 O O . GLY A 1 84 ? -4.022 -7.724 16.439 1.00 88.06 84 GLY A O 1
ATOM 648 N N . ALA A 1 85 ? -4.453 -9.033 18.200 1.00 87.56 85 ALA A N 1
ATOM 649 C CA . ALA A 1 85 ? -3.220 -8.683 18.911 1.00 87.56 85 ALA A CA 1
ATOM 650 C C . ALA A 1 85 ? -1.953 -9.256 18.247 1.00 87.56 85 ALA A C 1
ATOM 652 O O . ALA A 1 85 ? -0.885 -8.652 18.341 1.00 87.56 85 ALA A O 1
ATOM 653 N N . VAL A 1 86 ? -2.049 -10.412 17.581 1.00 92.75 86 VAL A N 1
ATOM 654 C CA . VAL A 1 86 ? -0.948 -10.953 16.765 1.00 92.75 86 VAL A CA 1
ATOM 655 C C . VAL A 1 86 ? -0.726 -10.075 15.534 1.00 92.75 86 VAL A C 1
ATOM 657 O O . VAL A 1 86 ? 0.413 -9.700 15.263 1.00 92.75 86 VAL A O 1
ATOM 660 N N . MET A 1 87 ? -1.802 -9.697 14.837 1.00 92.44 87 MET A N 1
ATOM 661 C CA . MET A 1 87 ? -1.737 -8.804 13.675 1.00 92.44 87 MET A CA 1
ATOM 662 C C . MET A 1 87 ? -1.196 -7.420 14.034 1.00 92.44 87 MET A C 1
ATOM 664 O O . MET A 1 87 ? -0.402 -6.876 13.280 1.00 92.44 87 MET A O 1
ATOM 668 N N . ASP A 1 88 ? -1.549 -6.879 15.203 1.00 91.00 88 ASP A N 1
ATOM 669 C CA . ASP A 1 88 ? -1.005 -5.617 15.729 1.00 91.00 88 ASP A CA 1
ATOM 670 C C . ASP A 1 88 ? 0.528 -5.666 15.837 1.00 91.00 88 ASP A C 1
ATOM 672 O O . ASP A 1 88 ? 1.226 -4.791 15.327 1.00 91.00 88 ASP A O 1
ATOM 676 N N . ARG A 1 89 ? 1.072 -6.744 16.423 1.00 91.50 89 ARG A N 1
ATOM 677 C CA . ARG A 1 89 ? 2.527 -6.941 16.528 1.00 91.50 89 ARG A CA 1
ATOM 678 C C . ARG A 1 89 ? 3.192 -7.117 15.167 1.00 91.50 89 ARG A C 1
ATOM 680 O O . ARG A 1 89 ? 4.234 -6.519 14.927 1.00 91.50 89 ARG A O 1
ATOM 687 N N . LEU A 1 90 ? 2.591 -7.907 14.277 1.00 94.00 90 LEU A N 1
ATOM 688 C CA . LEU A 1 90 ? 3.093 -8.086 12.913 1.00 94.00 90 LEU A CA 1
ATOM 689 C C . LEU A 1 90 ? 3.115 -6.763 12.146 1.00 94.00 90 LEU A C 1
ATOM 691 O O . LEU A 1 90 ? 4.125 -6.430 11.534 1.00 94.00 90 LEU A O 1
ATOM 695 N N . ASN A 1 91 ? 2.035 -5.986 12.224 1.00 91.62 91 ASN A N 1
ATOM 696 C CA . ASN A 1 91 ? 1.940 -4.689 11.572 1.00 91.62 91 ASN A CA 1
ATOM 697 C C . ASN A 1 91 ? 2.982 -3.710 12.124 1.00 91.62 91 ASN A C 1
ATOM 699 O O . ASN A 1 91 ? 3.620 -3.009 11.349 1.00 91.62 91 ASN A O 1
ATOM 703 N N . LEU A 1 92 ? 3.223 -3.705 13.440 1.00 92.56 92 LEU A N 1
ATOM 704 C CA . LEU A 1 92 ? 4.301 -2.919 14.042 1.00 92.56 92 LEU A CA 1
ATOM 705 C C . LEU A 1 92 ? 5.678 -3.317 13.483 1.00 92.56 92 LEU A C 1
ATOM 707 O O . LEU A 1 92 ? 6.459 -2.442 13.114 1.00 92.56 92 LEU A O 1
ATOM 711 N N . CYS A 1 93 ? 5.966 -4.617 13.370 1.00 94.38 93 CYS A N 1
ATOM 712 C CA . CYS A 1 93 ? 7.206 -5.102 12.759 1.00 94.38 93 CYS A CA 1
ATOM 713 C C . CYS A 1 93 ? 7.333 -4.675 11.290 1.00 94.38 93 CYS A C 1
ATOM 715 O O . CYS A 1 93 ? 8.406 -4.237 10.884 1.00 94.38 93 CYS A O 1
ATOM 717 N N . ILE A 1 94 ? 6.253 -4.762 10.507 1.00 91.44 94 ILE A N 1
ATOM 718 C CA . ILE A 1 94 ? 6.236 -4.341 9.098 1.00 91.44 94 ILE A CA 1
ATOM 719 C C . ILE A 1 94 ? 6.442 -2.831 8.980 1.00 91.44 94 ILE A C 1
ATOM 721 O O . ILE A 1 94 ? 7.238 -2.399 8.155 1.00 91.44 94 ILE A O 1
ATOM 725 N N . LEU A 1 95 ? 5.780 -2.023 9.812 1.00 90.19 95 LEU A N 1
ATOM 726 C CA . LEU A 1 95 ? 5.944 -0.569 9.812 1.00 90.19 95 LEU A CA 1
ATOM 727 C C . LEU A 1 95 ? 7.398 -0.182 10.093 1.00 90.19 95 LEU A C 1
ATOM 729 O O . LEU A 1 95 ? 7.985 0.576 9.323 1.00 90.19 95 LEU A O 1
ATOM 733 N N . LEU A 1 96 ? 8.006 -0.755 11.135 1.00 91.94 96 LEU A N 1
ATOM 734 C CA . LEU A 1 96 ? 9.418 -0.527 11.446 1.00 91.94 96 LEU A CA 1
ATOM 735 C C . LEU A 1 96 ? 10.332 -1.016 10.318 1.00 91.94 96 LEU A C 1
ATOM 737 O O . LEU A 1 96 ? 11.206 -0.272 9.887 1.00 91.94 96 LEU A O 1
ATOM 741 N N . GLY A 1 97 ? 10.094 -2.219 9.792 1.00 90.12 97 GLY A N 1
ATOM 742 C CA . GLY A 1 97 ? 10.867 -2.781 8.685 1.00 90.12 97 GLY A CA 1
ATOM 743 C C . GLY A 1 97 ? 10.793 -1.925 7.421 1.00 90.12 97 GLY A C 1
ATOM 744 O O . GLY A 1 97 ? 11.819 -1.629 6.817 1.00 90.12 97 GLY A O 1
ATOM 745 N N . SER A 1 98 ? 9.597 -1.461 7.052 1.00 85.38 98 SER A N 1
ATOM 746 C CA . SER A 1 98 ? 9.393 -0.575 5.902 1.00 85.38 98 SER A CA 1
ATOM 747 C C . SER A 1 98 ? 10.109 0.763 6.079 1.00 85.38 98 SER A C 1
ATOM 749 O O . SER A 1 98 ? 10.777 1.219 5.153 1.00 85.38 98 SER A O 1
ATOM 751 N N . LEU A 1 99 ? 10.065 1.344 7.283 1.00 87.62 99 LEU A N 1
ATOM 752 C CA . LEU A 1 99 ? 10.790 2.569 7.605 1.00 87.62 99 LEU A CA 1
ATOM 753 C C . LEU A 1 99 ? 12.304 2.356 7.494 1.00 87.62 99 LEU A C 1
ATOM 755 O O . LEU A 1 99 ? 12.997 3.189 6.914 1.00 87.62 99 LEU A O 1
ATOM 759 N N . SER A 1 100 ? 12.817 1.231 8.001 1.00 88.12 100 SER A N 1
ATOM 760 C CA . SER A 1 100 ? 14.232 0.868 7.889 1.00 88.12 100 SER A CA 1
ATOM 761 C C . SER A 1 100 ? 14.677 0.713 6.434 1.00 88.12 100 SER A C 1
ATOM 763 O O . SER A 1 100 ? 15.721 1.246 6.072 1.00 88.12 100 SER A O 1
ATOM 765 N N . VAL A 1 101 ? 13.889 0.046 5.584 1.00 84.81 101 VAL A N 1
ATOM 766 C CA . VAL A 1 101 ? 14.194 -0.104 4.148 1.00 84.81 101 VAL A CA 1
ATOM 767 C C . VAL A 1 101 ? 14.184 1.251 3.437 1.00 84.81 101 VAL A C 1
ATOM 769 O O . VAL A 1 101 ? 15.089 1.537 2.656 1.00 84.81 101 VAL A O 1
ATOM 772 N N . MET A 1 102 ? 13.209 2.116 3.736 1.00 83.75 102 MET A N 1
ATOM 773 C CA . MET A 1 102 ? 13.148 3.471 3.175 1.00 83.75 102 MET A CA 1
ATOM 774 C C . MET A 1 102 ? 14.355 4.323 3.595 1.00 83.75 102 MET A C 1
ATOM 776 O O . MET A 1 102 ? 14.945 5.002 2.757 1.00 83.75 102 MET A O 1
ATOM 780 N N . MET A 1 103 ? 14.760 4.257 4.868 1.00 83.31 103 MET A N 1
ATOM 781 C CA . MET A 1 103 ? 15.949 4.953 5.376 1.00 83.31 103 MET A CA 1
ATOM 782 C C . MET A 1 103 ? 17.241 4.414 4.748 1.00 83.31 103 MET A C 1
ATOM 784 O O . MET A 1 103 ? 18.089 5.202 4.338 1.00 83.31 103 MET A O 1
ATOM 788 N N . ALA A 1 104 ? 17.381 3.091 4.619 1.00 83.06 104 ALA A N 1
ATOM 789 C CA . ALA A 1 104 ? 18.544 2.465 3.991 1.00 83.06 104 ALA A CA 1
ATOM 790 C C . ALA A 1 104 ? 18.675 2.854 2.510 1.00 83.06 104 ALA A C 1
ATOM 792 O O . ALA A 1 104 ? 19.768 3.181 2.057 1.00 83.06 104 ALA A O 1
ATOM 793 N N . GLY A 1 105 ? 17.559 2.897 1.774 1.00 70.81 105 GLY A N 1
ATOM 794 C CA . GLY A 1 105 ? 17.536 3.364 0.387 1.00 70.81 105 GLY A CA 1
ATOM 795 C C . GLY A 1 105 ? 17.960 4.828 0.226 1.00 70.81 105 GLY A C 1
ATOM 796 O O . GLY A 1 105 ? 18.574 5.169 -0.778 1.00 70.81 105 GLY A O 1
ATOM 797 N N . SER A 1 106 ? 17.703 5.686 1.222 1.00 70.06 106 SER A N 1
ATOM 798 C CA . SER A 1 106 ? 18.155 7.087 1.212 1.00 70.06 106 SER A CA 1
ATOM 799 C C . SER A 1 106 ? 19.661 7.253 1.446 1.00 70.06 106 SER A C 1
ATOM 801 O O . SER A 1 106 ? 20.194 8.304 1.102 1.00 70.06 106 SER A O 1
ATOM 803 N N . ALA A 1 107 ? 20.328 6.268 2.054 1.00 61.62 107 ALA A N 1
ATOM 804 C CA . ALA A 1 107 ? 21.769 6.280 2.328 1.00 61.62 107 ALA A CA 1
ATOM 805 C C . ALA A 1 107 ? 22.592 5.512 1.275 1.00 61.62 107 ALA A C 1
ATOM 807 O O . ALA A 1 107 ? 23.811 5.430 1.389 1.00 61.62 107 ALA A O 1
ATOM 808 N N . ALA A 1 108 ? 21.932 4.919 0.275 1.00 58.72 108 ALA A N 1
ATOM 809 C CA . ALA A 1 108 ? 22.555 4.108 -0.770 1.00 58.72 108 ALA A CA 1
ATOM 810 C C . ALA A 1 108 ? 23.061 4.927 -1.979 1.00 58.72 108 ALA A C 1
ATOM 812 O O . ALA A 1 108 ? 23.333 4.348 -3.032 1.00 58.72 108 ALA A O 1
ATOM 813 N N . VAL A 1 109 ? 23.177 6.253 -1.836 1.00 47.53 109 VAL A N 1
ATOM 814 C CA . VAL A 1 109 ? 23.701 7.192 -2.844 1.00 47.53 109 VAL A CA 1
ATOM 815 C C . VAL A 1 109 ? 24.819 8.023 -2.236 1.00 47.53 109 VAL A C 1
ATOM 817 O O . VAL A 1 109 ? 24.613 8.526 -1.109 1.00 47.53 109 VAL A O 1
#

Sequence (109 aa):
MKKQAWLFAKVVTMYIGSVIGAGFASGQEIMQFFVLHGLDGIKGLLLMSVLFAYLGGYVMYLCTSLRSASYKDVFIKLIGRQAGAVMDRLNLCILLGSLSVMMAGSAAV

Radius of gyration: 17.24 Å; chains: 1; bounding box: 42×37×44 Å

pLDDT: mean 87.96, std 7.83, range [47.53, 96.81]

Secondary structure (DSSP, 8-state):
-HHHHHHHHHHHHHHHHHH--HHHHHSHHHHHHTGGGHHHHHHHHHHHHHHHHHHHHHHHHHHHHTT-SSHHHHHHHHH-HHHHHHHHHHHHHHHHHHHHHHHHHHT--

=== Feature glossary ===
Legend for the data blocks above and below:

— What the protein is —

The amino-acid sequence is the protein's primary structure: the linear order of residues from the N-terminus to the C-terminus, written in one-letter code. Everything else here — the 3D coordinates, the secondary structure, the domain annotations — is ultimately a consequence of this string.

Database cross-references. InterPro integrates a dozen domain/family signature databases into unified entries with residue-range hits. GO terms attach function/process/location labels with evidence codes. CATH codes position the fold in a four-level structural taxonomy. Organism is the NCBI-taxonomy species name.

— Where its atoms are —

The mmCIF block holds the 3D Cartesian coordinates of each backbone atom (N, Cα, C, O) in ångströms. mmCIF is the PDB's canonical archive format — a tagged-loop text representation of the atomic model.

The six renders are orthographic views along the three Cartesian axes in both directions. Representation (cartoon, sticks, or surface) and color scheme (sequence-rainbow or by-chain) vary across proteins so the training set covers all the common visualization conventions.

— Local backbone conformation —

Secondary structure is the local, repeating backbone conformation. DSSP classifies it into eight states by reading the hydrogen-bond network: three helix types (H, G, I), two β types (E, B), two non-regular types (T, S), and unstructured coil (-).

SS3 is a coarse helix/strand/coil call (letters a/b/c) made by the P-SEA algorithm from inter-Cα distances and dihedrals. It is less detailed than DSSP but needs only Cα positions.

Backbone dihedral angles. Every residue except chain termini has a φ (preceding-C → N → Cα → C) and a ψ (N → Cα → C → next-N). They are reported in degrees following the IUPAC sign convention. Secondary structure is essentially a statement about which (φ, ψ) basin each residue occupies.

— Global shape and packing —

The geometric summary reports three shape descriptors. Rg (radius of gyration) measures how spread out the Cα atoms are about their centre of mass; compact globular proteins have small Rg, elongated or unfolded ones large. Cα contacts (<8 Å, |i−j|>4) count long-range residue pairs in spatial proximity — high for tightly packed folds, near zero for rods or random coil. The bounding-box extents give the protein's footprint along x, y, z in Å.

Solvent accessibility: the surface area of each residue that a 1.4 Å water probe can touch, in Å². When only backbone atoms are present the absolute values are lower than full-atom SASA (side chains contribute most of the area) and are flagged as backbone-only.

Plot images: a contact map (which residues are close in 3D, as an N×N binary image), a Ramachandran scatter (backbone torsion angles, revealing secondary-structure composition at a glance), and — for AlphaFold structures — a PAE heatmap (pairwise prediction confidence).

— Structural neighborhood —

Foldseek's 3Di representation compresses backbone geometry into a per-residue letter drawn from a learned twenty-state alphabet. It captures the tertiary interaction pattern around each residue — which residues are packed against it in space, regardless of where they are in sequence.

Structural nearest neighbors (via Foldseek easy-search vs the PDB). Reported per hit: target PDB id, E-value, and alignment TM-score. A TM-score above ~0.5 is the conventional threshold for 'same fold'.

— Confidence and disorder —

pLDDT (predicted Local Distance Difference Test) is AlphaFold's per-residue confidence score, ranging from 0 to 100. Values above 90 indicate high confidence (typically well-packed cores); 70–90 is confident; 50–70 low confidence; below 50 usually means the region is disordered or the prediction is unreliable there. AlphaFold stores pLDDT in the mmCIF B-factor column.

For experimental (PDB) structures, the B-factor (temperature factor) quantifies the positional spread of each atom in the crystal — a combination of thermal vibration and static disorder — in units of Å². High B-factors mark flexible loops or poorly resolved regions; low B-factors mark the rigid, well-ordered core.

Predicted Aligned Error (PAE) is an AlphaFold confidence matrix: entry (i, j) is the expected error in the position of residue j, in ångströms, when the prediction is superimposed on the true structure at residue i. Low PAE within a block of residues means that block is internally rigid and well-predicted; high PAE between two blocks means their relative placement is uncertain even if each block individually is confident.